Protein AF-A0AAN8TZQ8-F1 (afdb_monomer_lite)

Radius of gyration: 12.88 Å; chains: 1; bounding box: 27×17×33 Å

Organism: Solanum bulbocastanum (NCBI:txid147425)

Secondary structure (DSSP, 8-state):
----HHHHHHHHHH-SS--EEEEEEE--SSS--EEEEEEEE-TTS-EEEEEE-

Foldseek 3Di:
DDDDLVVVVVQLVPAPDWDKDKDWDFDDDPDGDIKIFIWTAHPVRDIDTNDID

Sequence (53 aa):
MYICFKAMKLGFKSGLRPLIGLDGTFLKGKTKGQVLCAVGQDSNNSFYPLAWA

Structure (mmCIF, N/CA/C/O backbone):
data_AF-A0AAN8TZQ8-F1
#
_entry.id   AF-A0AAN8TZQ8-F1
#
loop_
_atom_site.group_PDB
_atom_site.id
_atom_site.type_symbol
_atom_site.label_atom_id
_atom_site.label_alt_id
_atom_site.label_comp_id
_atom_site.label_asym_id
_atom_site.label_entity_id
_atom_site.label_seq_id
_atom_site.pdbx_PDB_ins_code
_atom_site.Cartn_x
_atom_site.Cartn_y
_atom_site.Cartn_z
_atom_site.occupancy
_atom_site.B_iso_or_equiv
_atom_site.auth_seq_id
_atom_site.auth_comp_id
_atom_site.auth_asym_id
_atom_site.auth_atom_id
_atom_site.pdbx_PDB_model_num
ATOM 1 N N . MET A 1 1 ? -8.216 11.246 -0.034 1.00 64.88 1 MET A N 1
ATOM 2 C CA . MET A 1 1 ? -7.071 10.619 -0.726 1.00 64.88 1 MET A CA 1
ATOM 3 C C . MET A 1 1 ? -7.629 9.728 -1.822 1.00 64.88 1 MET A C 1
ATOM 5 O O . MET A 1 1 ? -8.486 8.910 -1.516 1.00 64.88 1 MET A O 1
ATOM 9 N N . TYR A 1 2 ? -7.236 9.930 -3.078 1.00 79.75 2 TYR A N 1
ATOM 10 C CA . TYR A 1 2 ? -7.652 9.067 -4.187 1.00 79.75 2 TYR A CA 1
ATOM 11 C C . TYR A 1 2 ? -6.541 8.055 -4.471 1.00 79.75 2 TYR A C 1
ATOM 13 O O . TYR A 1 2 ? -5.382 8.442 -4.599 1.00 79.75 2 TYR A O 1
ATOM 21 N N . ILE A 1 3 ? -6.887 6.768 -4.526 1.00 84.88 3 ILE A N 1
ATOM 22 C CA . ILE A 1 3 ? -5.939 5.660 -4.681 1.00 84.88 3 ILE A CA 1
ATOM 23 C C . ILE A 1 3 ? -6.481 4.733 -5.766 1.00 84.88 3 ILE A C 1
ATOM 25 O O . ILE A 1 3 ? -7.535 4.119 -5.606 1.00 84.88 3 ILE A O 1
ATOM 29 N N . CYS A 1 4 ? -5.765 4.628 -6.886 1.00 90.06 4 CYS A N 1
ATOM 30 C CA . CYS A 1 4 ? -6.129 3.724 -7.973 1.00 90.06 4 CYS A CA 1
ATOM 31 C C . CYS A 1 4 ? -5.429 2.374 -7.790 1.00 90.06 4 CYS A C 1
ATOM 33 O O . CYS A 1 4 ? -4.368 2.116 -8.365 1.00 90.06 4 CYS A O 1
ATOM 35 N N . PHE A 1 5 ? -6.053 1.481 -7.021 1.00 86.94 5 PHE A N 1
ATOM 36 C CA . PHE A 1 5 ? -5.505 0.151 -6.743 1.00 86.94 5 PHE A CA 1
ATOM 37 C C . PHE A 1 5 ? -5.193 -0.665 -7.997 1.00 86.94 5 PHE A C 1
ATOM 39 O O . PHE A 1 5 ? -4.231 -1.429 -8.015 1.00 86.94 5 PHE A O 1
ATOM 46 N N . LYS A 1 6 ? -5.978 -0.500 -9.070 1.00 89.50 6 LYS A N 1
ATOM 47 C CA . LYS A 1 6 ? -5.723 -1.192 -10.339 1.00 89.50 6 LYS A CA 1
ATOM 48 C C . LYS A 1 6 ? -4.383 -0.767 -10.941 1.00 89.50 6 LYS A C 1
ATOM 50 O O . LYS A 1 6 ? -3.602 -1.633 -11.324 1.00 89.50 6 LYS A O 1
ATOM 55 N N . ALA A 1 7 ? -4.108 0.537 -10.991 1.00 88.12 7 ALA A N 1
ATOM 56 C CA . ALA A 1 7 ? -2.845 1.060 -11.504 1.00 88.12 7 ALA A CA 1
ATOM 57 C C . ALA A 1 7 ? -1.668 0.637 -10.616 1.00 88.12 7 ALA A C 1
ATOM 59 O O . ALA A 1 7 ? -0.665 0.155 -11.130 1.00 88.12 7 ALA A O 1
ATOM 60 N N . MET A 1 8 ? -1.823 0.714 -9.291 1.00 88.62 8 MET A N 1
ATOM 61 C CA . MET A 1 8 ? -0.788 0.311 -8.330 1.00 88.62 8 MET A CA 1
ATOM 62 C C . MET A 1 8 ? -0.464 -1.180 -8.408 1.00 88.62 8 MET A C 1
ATOM 64 O O . MET A 1 8 ? 0.702 -1.556 -8.435 1.00 88.62 8 MET A O 1
ATOM 68 N N . LYS A 1 9 ? -1.482 -2.040 -8.526 1.00 87.00 9 LYS A N 1
ATOM 69 C CA . LYS A 1 9 ? -1.297 -3.486 -8.700 1.00 87.00 9 LYS A CA 1
ATOM 70 C C . LYS A 1 9 ? -0.575 -3.817 -10.006 1.00 87.00 9 LYS A C 1
ATOM 72 O O . LYS A 1 9 ? 0.253 -4.723 -10.023 1.00 87.00 9 LYS A O 1
ATOM 77 N N . LEU A 1 10 ? -0.907 -3.127 -11.099 1.00 89.62 10 LEU A N 1
ATOM 78 C CA . LEU A 1 10 ? -0.234 -3.317 -12.386 1.00 89.62 10 LEU A CA 1
ATOM 79 C C . LEU A 1 10 ? 1.214 -2.816 -12.330 1.00 89.62 10 LEU A C 1
ATOM 81 O O . LEU A 1 10 ? 2.107 -3.560 -12.720 1.00 89.62 10 LEU A O 1
ATOM 85 N N . GLY A 1 11 ? 1.440 -1.627 -11.767 1.00 88.19 11 GLY A N 1
ATOM 86 C CA . GLY A 1 11 ? 2.767 -1.042 -11.570 1.00 88.19 11 GLY A CA 1
ATOM 87 C C . GLY A 1 11 ? 3.679 -1.918 -10.708 1.00 88.19 11 GLY A C 1
ATOM 88 O O . GLY A 1 11 ? 4.814 -2.188 -11.094 1.00 88.19 11 GLY A O 1
ATOM 89 N N . PHE A 1 12 ? 3.156 -2.449 -9.597 1.00 87.88 12 PHE A N 1
ATOM 90 C CA . PHE A 1 12 ? 3.874 -3.391 -8.736 1.00 87.88 12 PHE A CA 1
ATOM 91 C C . PHE A 1 12 ? 4.263 -4.668 -9.485 1.00 87.88 12 PHE A C 1
ATOM 93 O O . PHE A 1 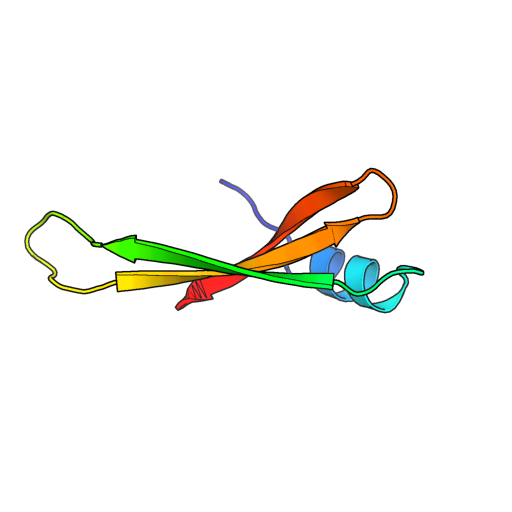12 ? 5.404 -5.112 -9.399 1.00 87.88 12 PHE A O 1
ATOM 100 N N . LYS A 1 13 ? 3.336 -5.237 -10.270 1.00 87.06 13 LYS A N 1
ATOM 101 C CA . LYS A 1 13 ? 3.603 -6.428 -11.091 1.00 87.06 13 LYS A CA 1
ATOM 102 C C . LYS A 1 13 ? 4.628 -6.182 -12.199 1.00 87.06 13 LYS A C 1
ATOM 104 O O . LYS A 1 13 ? 5.342 -7.111 -12.552 1.00 87.06 13 LYS A O 1
ATOM 109 N N . SER A 1 14 ? 4.670 -4.977 -12.767 1.00 88.00 14 SER A N 1
ATOM 110 C CA . SER A 1 14 ? 5.639 -4.608 -13.807 1.00 88.00 14 SER A CA 1
ATOM 111 C C . SER A 1 14 ? 7.001 -4.172 -13.259 1.00 88.00 14 SER A C 1
ATOM 113 O O . SER A 1 14 ? 7.947 -4.031 -14.028 1.00 88.00 14 SER A O 1
ATOM 115 N N . GLY A 1 15 ? 7.101 -3.898 -11.956 1.00 81.62 15 GLY A N 1
ATOM 116 C CA . GLY A 1 15 ? 8.312 -3.374 -11.334 1.00 81.62 15 GLY A CA 1
ATOM 117 C C . GLY A 1 15 ? 9.445 -4.401 -11.267 1.00 81.62 15 GLY A C 1
ATOM 118 O O . GLY A 1 15 ? 9.221 -5.591 -11.078 1.00 81.62 15 GLY A O 1
ATOM 119 N N . LEU A 1 16 ? 10.689 -3.922 -11.365 1.00 67.81 16 LEU A N 1
ATOM 120 C CA . LEU A 1 16 ? 11.897 -4.761 -11.314 1.00 67.81 16 LEU A CA 1
ATOM 121 C C . LEU A 1 16 ? 12.287 -5.200 -9.890 1.00 67.81 16 LEU A C 1
ATOM 123 O O . LEU A 1 16 ? 13.126 -6.082 -9.729 1.00 67.81 16 LEU A O 1
ATOM 127 N N . ARG A 1 17 ? 11.726 -4.563 -8.852 1.00 76.00 17 ARG A N 1
ATOM 128 C CA . ARG A 1 17 ? 12.055 -4.803 -7.437 1.00 76.00 17 ARG A CA 1
ATOM 129 C C . ARG A 1 17 ? 10.779 -4.838 -6.589 1.00 76.00 17 ARG A C 1
ATOM 131 O O . ARG A 1 17 ? 10.430 -3.825 -5.988 1.00 76.00 17 ARG A O 1
ATOM 138 N N . PRO A 1 18 ? 10.050 -5.964 -6.556 1.00 76.75 18 PRO A N 1
ATOM 139 C CA . PRO A 1 18 ? 8.856 -6.075 -5.732 1.00 76.75 18 PRO A CA 1
ATOM 140 C C . PRO A 1 18 ? 9.254 -6.149 -4.251 1.00 76.75 18 PRO A C 1
ATOM 142 O O . PRO A 1 18 ? 9.600 -7.213 -3.743 1.00 76.75 18 PRO A O 1
ATOM 145 N N . LEU A 1 19 ? 9.211 -5.009 -3.559 1.00 88.00 19 LEU A N 1
ATOM 146 C CA . LEU A 1 19 ? 9.346 -4.925 -2.106 1.00 88.00 19 LEU A CA 1
ATOM 147 C C . LEU A 1 19 ? 7.991 -4.574 -1.496 1.00 88.00 19 LEU A C 1
ATOM 149 O O . LEU A 1 19 ? 7.34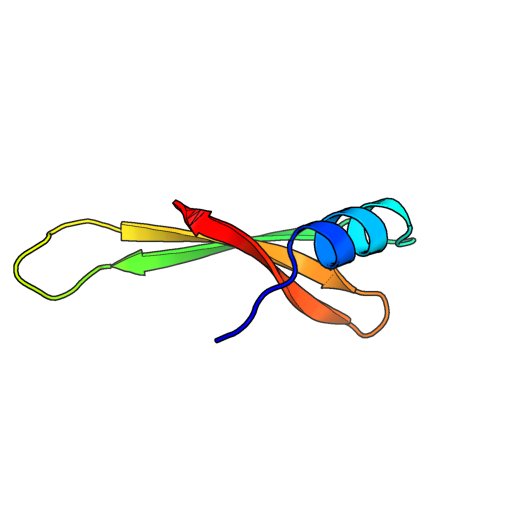2 -3.625 -1.938 1.00 88.00 19 LEU A O 1
ATOM 153 N N . ILE A 1 20 ? 7.579 -5.351 -0.493 1.00 91.88 20 ILE A N 1
ATOM 154 C CA . ILE A 1 20 ? 6.361 -5.116 0.282 1.00 91.88 20 ILE A CA 1
ATOM 155 C C . ILE A 1 20 ? 6.774 -4.759 1.707 1.00 91.88 20 ILE A C 1
ATOM 157 O O . ILE A 1 20 ? 7.408 -5.561 2.390 1.00 91.88 20 ILE A O 1
ATOM 161 N N . GLY A 1 21 ? 6.407 -3.559 2.141 1.00 93.31 21 GLY A N 1
ATOM 162 C CA . GLY A 1 21 ? 6.442 -3.147 3.539 1.00 93.31 21 GLY A CA 1
ATOM 163 C C . GLY A 1 21 ? 5.067 -3.311 4.179 1.00 93.31 21 GLY A C 1
ATOM 164 O O . GLY A 1 21 ? 4.042 -3.196 3.505 1.00 93.31 21 GLY A O 1
ATOM 165 N N . LEU A 1 22 ? 5.044 -3.560 5.484 1.00 94.44 22 LEU A N 1
ATOM 166 C CA . LEU A 1 22 ? 3.829 -3.543 6.289 1.00 94.44 22 LEU A CA 1
ATOM 167 C C . LEU A 1 22 ? 4.002 -2.481 7.371 1.00 94.44 22 LEU A C 1
ATOM 169 O O . LEU A 1 22 ? 4.943 -2.555 8.158 1.00 94.44 22 LEU A O 1
ATOM 173 N N . ASP A 1 23 ? 3.098 -1.513 7.390 1.00 94.12 23 ASP A N 1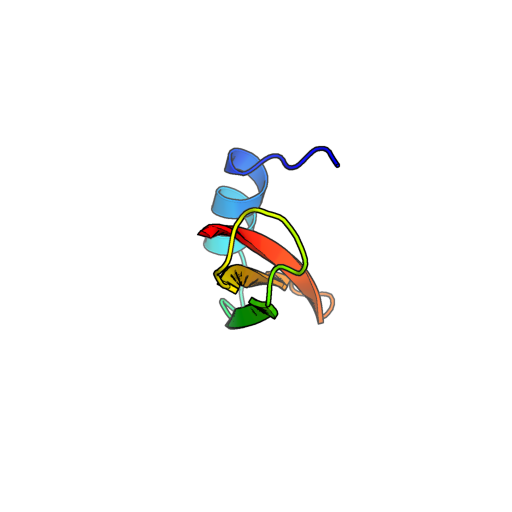
ATOM 174 C CA . ASP A 1 23 ? 3.008 -0.498 8.434 1.00 94.12 23 ASP A CA 1
ATOM 175 C C . ASP A 1 23 ? 1.625 -0.562 9.086 1.00 94.12 23 ASP A C 1
ATOM 177 O O . ASP A 1 23 ? 0.677 -1.107 8.515 1.00 94.12 23 ASP A O 1
ATOM 181 N N . GLY A 1 24 ? 1.482 -0.029 10.290 1.00 93.62 24 GLY A N 1
ATOM 182 C CA . GLY A 1 24 ? 0.188 0.026 10.940 1.00 93.62 24 GLY A CA 1
ATOM 183 C C . GLY A 1 24 ? 0.137 0.994 12.103 1.00 93.62 24 GLY A C 1
ATOM 184 O O . GLY A 1 24 ? 1.118 1.211 12.807 1.00 93.62 24 GLY A O 1
ATOM 185 N N . THR A 1 25 ? -1.048 1.546 12.344 1.00 94.31 25 THR A N 1
ATOM 186 C CA . THR A 1 25 ? -1.268 2.519 13.415 1.00 94.31 25 THR A CA 1
ATOM 187 C C . THR A 1 25 ? -2.490 2.177 14.251 1.00 94.31 25 THR A C 1
ATOM 189 O O . THR A 1 25 ? -3.490 1.654 13.753 1.00 94.31 25 THR A O 1
ATOM 192 N N . PHE A 1 26 ? -2.410 2.468 15.546 1.00 93.94 26 PHE A N 1
ATOM 193 C CA . PHE A 1 26 ? -3.515 2.258 16.471 1.00 93.94 26 PHE A CA 1
ATOM 194 C C . PHE A 1 26 ? -4.562 3.356 16.308 1.00 93.94 26 PHE A C 1
ATOM 196 O O . PHE A 1 26 ? -4.258 4.551 16.377 1.00 93.94 26 PHE A O 1
ATOM 203 N N . LEU A 1 27 ? -5.818 2.946 16.149 1.00 92.88 27 LEU A N 1
ATOM 204 C CA . LEU A 1 27 ? -6.942 3.867 16.099 1.00 92.88 27 LEU A CA 1
ATOM 205 C C . LEU A 1 27 ? -7.195 4.455 17.488 1.00 92.88 27 LEU A C 1
ATOM 207 O O . LEU A 1 27 ? -7.374 3.736 18.472 1.00 92.88 27 LEU A O 1
ATOM 211 N N . LYS A 1 28 ? -7.246 5.786 17.557 1.00 89.06 28 LYS A N 1
ATOM 212 C CA . LYS A 1 28 ? -7.679 6.525 18.745 1.00 89.06 28 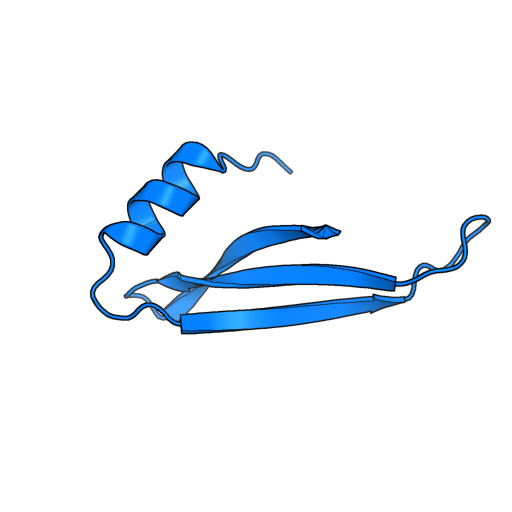LYS A CA 1
ATOM 213 C C . LYS A 1 28 ? -9.096 7.037 18.492 1.00 89.06 28 LYS A C 1
ATOM 215 O O . LYS A 1 28 ? -9.299 7.861 17.608 1.00 89.06 28 LYS A O 1
ATOM 220 N N . GLY A 1 29 ? -10.085 6.538 19.235 1.00 86.69 29 GLY A N 1
ATOM 221 C CA . GLY A 1 29 ? -11.486 6.928 19.056 1.00 86.69 29 GLY A CA 1
ATOM 222 C C . GLY A 1 29 ? -12.481 5.920 19.635 1.00 86.69 29 GLY A C 1
ATOM 223 O O . GLY A 1 29 ? -12.122 5.079 20.456 1.00 86.69 29 GLY A O 1
ATOM 224 N N . LYS A 1 30 ? -13.749 6.015 19.203 1.00 86.56 30 LYS A N 1
ATOM 225 C CA . LYS A 1 30 ? -14.828 5.094 19.619 1.00 86.56 30 LYS A CA 1
ATOM 226 C C . LYS A 1 30 ? -14.567 3.654 19.167 1.00 86.56 30 LYS A C 1
ATOM 228 O O . LYS A 1 30 ? -14.891 2.715 19.884 1.00 86.56 30 LYS A O 1
ATOM 233 N N . THR A 1 31 ? -13.971 3.491 17.992 1.00 82.81 31 THR A N 1
ATOM 234 C CA . THR A 1 31 ? -13.500 2.212 17.466 1.00 82.81 31 THR A CA 1
ATOM 235 C C . THR A 1 31 ? -12.080 1.954 17.954 1.00 82.81 31 THR A C 1
ATOM 237 O O . THR A 1 31 ? -11.165 2.730 17.681 1.00 82.81 31 THR A O 1
ATOM 240 N N . LYS A 1 32 ? -11.906 0.856 18.694 1.00 86.56 32 LYS A N 1
ATOM 241 C CA . LYS A 1 32 ? -10.595 0.347 19.108 1.00 86.56 32 LYS A CA 1
ATOM 242 C C . LYS A 1 32 ? -10.098 -0.649 18.063 1.00 86.56 32 LYS A C 1
ATOM 244 O O . LYS A 1 32 ? -10.880 -1.467 17.589 1.00 86.56 32 LYS A O 1
ATOM 249 N N . GLY A 1 33 ? -8.817 -0.579 17.716 1.00 91.88 33 GLY A N 1
ATOM 250 C CA . GLY A 1 33 ? -8.201 -1.472 16.737 1.00 91.88 33 GLY A CA 1
ATOM 251 C C . GLY A 1 33 ? -6.895 -0.913 16.183 1.00 91.88 33 GLY A C 1
ATOM 252 O O . GLY A 1 33 ? -6.418 0.138 16.620 1.00 91.88 33 GLY A O 1
ATOM 253 N N . GLN A 1 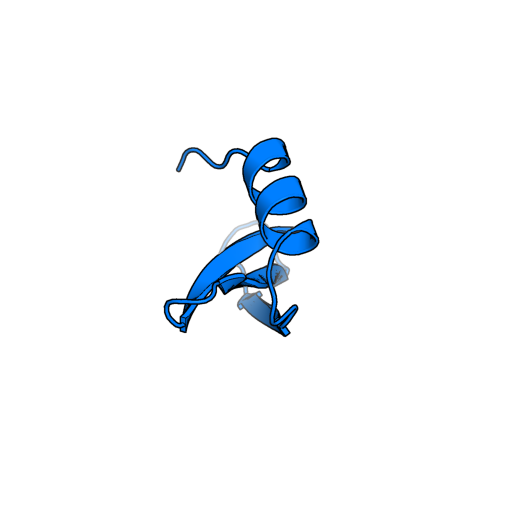34 ? -6.337 -1.619 15.208 1.00 93.56 34 GLN A N 1
ATOM 254 C CA . GLN A 1 34 ? -5.177 -1.198 14.433 1.00 93.56 34 GLN A CA 1
ATOM 255 C C . GLN A 1 34 ? -5.577 -1.185 12.962 1.00 93.56 34 GLN A C 1
ATOM 257 O O . GLN A 1 34 ? -6.261 -2.102 12.519 1.00 93.56 34 GLN A O 1
ATOM 262 N N . VAL A 1 35 ? -5.160 -0.155 12.232 1.00 93.00 35 VAL A N 1
ATOM 263 C CA . VAL A 1 35 ? -5.201 -0.169 10.769 1.00 93.00 35 VAL A CA 1
ATOM 264 C C . VAL A 1 35 ? -3.845 -0.638 10.291 1.00 93.00 35 VAL A C 1
ATOM 266 O O . VAL A 1 35 ? -2.830 -0.049 10.675 1.00 93.00 35 VAL A O 1
ATOM 269 N N . LEU A 1 36 ? -3.831 -1.680 9.473 1.00 94.88 36 LEU A N 1
ATOM 270 C CA . LEU A 1 36 ? -2.639 -2.169 8.794 1.00 94.88 36 LEU A CA 1
ATOM 271 C C . LEU A 1 36 ? -2.648 -1.676 7.347 1.00 94.88 36 LEU A C 1
ATOM 273 O O . LEU A 1 36 ? -3.692 -1.638 6.701 1.00 94.88 36 LEU A O 1
ATOM 277 N N . CYS A 1 37 ? -1.484 -1.311 6.824 1.00 94.25 37 CYS A N 1
ATOM 278 C CA . CYS A 1 37 ? -1.284 -0.862 5.455 1.00 94.25 37 CYS A CA 1
ATOM 279 C C . CYS A 1 37 ? -0.108 -1.624 4.839 1.00 94.25 37 CYS A C 1
ATOM 281 O O . CYS A 1 37 ? 1.024 -1.547 5.316 1.00 94.25 37 CYS A O 1
ATOM 283 N N . ALA A 1 38 ? -0.376 -2.354 3.760 1.00 93.69 38 ALA A N 1
ATOM 284 C CA . ALA A 1 38 ? 0.662 -2.918 2.914 1.00 93.69 38 ALA A CA 1
ATOM 285 C C . ALA A 1 38 ? 1.107 -1.850 1.911 1.00 93.69 38 ALA A C 1
ATOM 287 O O . ALA A 1 38 ? 0.276 -1.304 1.181 1.00 93.69 38 ALA A O 1
ATOM 288 N N . VAL A 1 39 ? 2.407 -1.579 1.842 1.00 93.25 39 VAL A N 1
ATOM 289 C CA . VAL A 1 39 ? 3.010 -0.622 0.909 1.00 93.25 39 VAL A CA 1
ATOM 290 C C . VAL A 1 39 ? 3.958 -1.328 -0.052 1.00 93.25 39 VAL A C 1
ATOM 292 O O . VAL A 1 39 ? 4.682 -2.239 0.335 1.00 93.25 39 VAL A O 1
ATOM 295 N N . GLY A 1 40 ? 3.948 -0.917 -1.314 1.00 91.75 40 GLY A N 1
ATOM 296 C CA . GLY A 1 40 ? 4.937 -1.303 -2.315 1.00 91.75 40 GLY A CA 1
ATOM 297 C C . GLY A 1 40 ? 6.008 -0.228 -2.442 1.00 91.75 40 GLY A C 1
ATOM 298 O O . GLY A 1 40 ? 5.720 0.944 -2.203 1.00 91.75 40 GLY A O 1
ATOM 299 N N . GLN A 1 41 ? 7.221 -0.608 -2.836 1.00 90.38 41 GLN A N 1
ATOM 300 C CA . GLN A 1 41 ? 8.261 0.341 -3.242 1.00 90.38 41 GLN A CA 1
ATOM 301 C C . GLN A 1 41 ? 8.401 0.354 -4.768 1.00 90.38 41 GLN A C 1
ATOM 303 O O . GLN A 1 41 ? 8.363 -0.701 -5.406 1.00 90.38 41 GLN A O 1
ATOM 308 N N . ASP A 1 42 ? 8.522 1.537 -5.365 1.00 86.00 42 ASP A N 1
ATOM 309 C CA . ASP A 1 42 ? 8.804 1.681 -6.794 1.00 86.00 42 ASP A CA 1
ATOM 310 C C . ASP A 1 42 ? 10.316 1.732 -7.088 1.00 86.00 42 ASP A C 1
ATOM 312 O O . ASP A 1 42 ? 11.163 1.651 -6.196 1.00 86.00 42 ASP A O 1
ATOM 316 N N . SER A 1 43 ? 10.677 1.855 -8.369 1.00 84.88 43 SER A N 1
ATOM 317 C CA . SER A 1 43 ? 12.078 1.966 -8.797 1.00 84.88 43 SER A CA 1
ATOM 318 C C . SER A 1 43 ? 12.762 3.263 -8.358 1.00 84.88 43 SER A C 1
ATOM 320 O O . SER A 1 43 ? 13.987 3.330 -8.383 1.00 84.88 43 SER A O 1
ATOM 322 N N . ASN A 1 44 ? 11.986 4.276 -7.969 1.00 88.12 44 ASN A N 1
ATOM 323 C CA . ASN A 1 44 ? 12.460 5.567 -7.475 1.00 88.12 44 ASN A CA 1
ATOM 324 C C . ASN A 1 44 ? 12.497 5.601 -5.938 1.00 88.12 44 ASN A C 1
ATOM 326 O O . ASN A 1 44 ? 12.504 6.676 -5.338 1.00 88.12 44 ASN A O 1
ATOM 330 N N . ASN A 1 45 ? 12.503 4.430 -5.297 1.00 87.31 45 ASN A N 1
ATOM 331 C CA . ASN A 1 45 ? 12.506 4.242 -3.850 1.00 87.31 45 ASN A CA 1
ATOM 332 C C . ASN A 1 45 ? 11.308 4.876 -3.116 1.00 87.31 45 ASN A C 1
ATOM 334 O O . ASN A 1 45 ? 11.347 4.998 -1.890 1.00 87.31 45 ASN A O 1
ATOM 338 N N . SER A 1 46 ? 10.239 5.239 -3.826 1.00 88.69 46 SER A N 1
ATOM 339 C CA . SER A 1 46 ? 9.032 5.815 -3.238 1.00 88.69 46 SER A CA 1
ATOM 340 C C . SER A 1 46 ? 8.063 4.716 -2.816 1.00 88.69 46 SER A C 1
ATOM 342 O O . SER A 1 46 ? 7.880 3.722 -3.523 1.00 88.69 46 SER A O 1
ATOM 344 N N . PHE A 1 47 ? 7.429 4.897 -1.657 1.00 90.62 47 PHE A N 1
ATOM 345 C CA . PHE A 1 47 ? 6.427 3.965 -1.146 1.00 90.62 47 PHE A CA 1
ATOM 346 C C . PHE A 1 47 ? 5.016 4.371 -1.566 1.00 90.62 47 PHE A C 1
ATOM 348 O O . PHE A 1 47 ? 4.657 5.548 -1.533 1.00 90.62 47 PHE A O 1
ATOM 355 N N . TYR A 1 48 ? 4.195 3.385 -1.916 1.00 89.69 48 TYR A N 1
ATOM 356 C CA . TYR A 1 48 ? 2.802 3.589 -2.301 1.00 89.69 48 TYR A CA 1
ATOM 357 C C . TYR A 1 48 ? 1.898 2.495 -1.711 1.00 89.69 48 TYR A C 1
ATOM 359 O O . TYR A 1 48 ? 2.326 1.348 -1.591 1.00 89.69 48 TYR A O 1
ATOM 367 N N . PRO A 1 49 ? 0.646 2.803 -1.330 1.00 91.56 49 PRO A N 1
ATOM 368 C CA . PRO A 1 49 ? -0.246 1.818 -0.722 1.00 91.56 49 PRO A CA 1
ATOM 369 C C . PRO A 1 49 ? -0.697 0.747 -1.725 1.00 91.56 49 PRO A C 1
ATOM 371 O O . PRO A 1 49 ? -1.072 1.048 -2.857 1.00 91.56 49 PRO A O 1
ATOM 374 N N . LEU A 1 50 ? -0.697 -0.510 -1.286 1.00 91.75 50 LEU A N 1
ATOM 375 C CA . LEU A 1 50 ? -1.175 -1.678 -2.032 1.00 91.75 50 LEU A CA 1
ATOM 376 C C . LEU A 1 50 ? -2.503 -2.206 -1.481 1.00 91.75 50 LEU A C 1
ATOM 378 O O . LEU A 1 50 ? -3.363 -2.611 -2.263 1.00 91.75 50 LEU A O 1
ATOM 382 N N . ALA A 1 51 ? -2.667 -2.206 -0.157 1.00 91.56 51 ALA A N 1
ATOM 383 C CA . ALA A 1 51 ? -3.877 -2.645 0.536 1.00 91.56 51 ALA A CA 1
ATOM 384 C C . ALA A 1 51 ? -3.902 -2.107 1.975 1.00 91.56 51 ALA A C 1
ATOM 386 O O . ALA A 1 51 ? -2.855 -1.768 2.523 1.00 91.56 51 ALA A O 1
ATOM 387 N N . TRP A 1 52 ? -5.080 -2.083 2.598 1.00 92.94 52 TRP A N 1
ATOM 388 C CA . TRP A 1 52 ? -5.249 -1.814 4.027 1.00 92.94 52 TRP A CA 1
ATOM 389 C C . TRP A 1 52 ? -6.332 -2.709 4.631 1.00 92.94 52 TRP A C 1
ATOM 391 O O . TRP A 1 52 ? -7.213 -3.178 3.904 1.00 92.94 52 TRP A O 1
ATOM 401 N N . ALA A 1 53 ? -6.258 -2.928 5.943 1.00 90.62 53 ALA A N 1
ATOM 402 C CA . ALA A 1 53 ? -7.221 -3.695 6.732 1.00 90.62 53 ALA A CA 1
ATOM 403 C C . ALA A 1 53 ? -7.413 -3.071 8.118 1.00 90.62 53 ALA A C 1
ATOM 405 O O . ALA A 1 53 ? -6.423 -2.514 8.650 1.00 90.62 53 ALA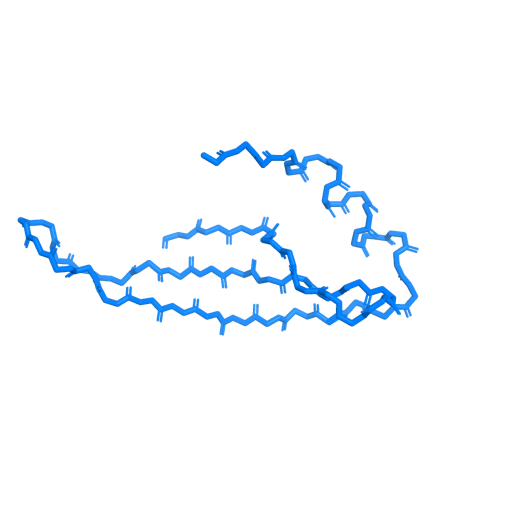 A O 1
#

pLDDT: mean 88.33, std 6.08, range [64.88, 94.88]